Protein AF-A0AA43RH70-F1 (afdb_monomer_lite)

Sequence (107 aa):
MDNYFGKYVRGFAVNSEQAAKLMNADNIIGDIYKVKCEMVDGKHRAVVLNRFGETPVFFDSGTSREIAINQAKGFMTYAILTLVGFTTKRSEEEEDSSENYWAEFAV

Radius of gyration: 1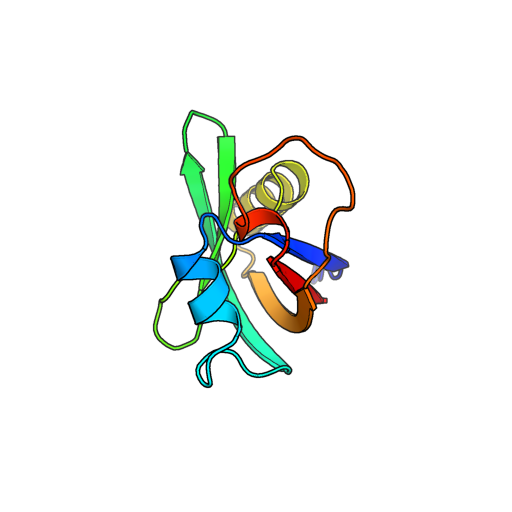4.1 Å; chains: 1; bounding box: 38×31×36 Å

Organism: NCBI:txid1944646

pLDDT: mean 83.48, std 12.98, range [43.19, 94.81]

Secondary structure (DSSP, 8-state):
-------EEEEE-SSHHHHHHHTSTTS-TT-EEEEEEEEETTEEEEEEE-TTS---EEE-HHHHHHHHHHHHTT---EEEEEEEEE-----S----TTTTEEEEEE-

Foldseek 3Di:
DPDDDKDKFKWFFPAVVLLVVCVDPQPDQFFKWWWDWDQDPNATKIFTAGPVRDTSTITDRVVSVVVVVCVVVVDTDMWGWHDWFFADPPDPDDPTRRRRTMTMTID

Structure (mmCIF, N/CA/C/O backbone):
data_AF-A0AA43RH70-F1
#
_entry.id   AF-A0AA43RH70-F1
#
loop_
_atom_site.group_PDB
_atom_site.id
_atom_site.type_symbol
_atom_site.label_atom_id
_atom_site.label_alt_id
_atom_site.label_comp_id
_atom_site.label_asym_id
_atom_site.label_entity_id
_atom_site.label_seq_id
_atom_site.pdbx_PDB_ins_code
_atom_site.Cartn_x
_atom_site.Cartn_y
_atom_site.Cartn_z
_atom_site.occupancy
_atom_site.B_iso_or_equiv
_atom_site.auth_seq_id
_atom_site.auth_comp_id
_atom_site.auth_asym_id
_atom_site.auth_atom_id
_atom_site.pdbx_PDB_model_num
ATOM 1 N N . MET A 1 1 ? -24.513 -5.128 12.518 1.00 43.19 1 MET A N 1
ATOM 2 C CA . MET A 1 1 ? -24.553 -4.562 11.157 1.00 43.19 1 MET A CA 1
ATOM 3 C C . MET A 1 1 ? -23.124 -4.632 10.679 1.00 43.19 1 MET A C 1
ATOM 5 O O . MET A 1 1 ? -22.288 -3.930 11.239 1.00 43.19 1 MET A O 1
ATOM 9 N N . ASP A 1 2 ? -22.824 -5.580 9.800 1.00 53.53 2 ASP A N 1
ATOM 10 C CA . ASP A 1 2 ? -21.456 -5.779 9.335 1.00 53.53 2 ASP A CA 1
ATOM 11 C C . ASP A 1 2 ? -21.148 -4.674 8.327 1.00 53.53 2 ASP A C 1
ATOM 13 O O . ASP A 1 2 ? -21.666 -4.653 7.211 1.00 53.53 2 ASP A O 1
ATOM 17 N N . ASN A 1 3 ? -20.390 -3.677 8.780 1.00 59.22 3 ASN A N 1
ATOM 18 C CA . ASN A 1 3 ? -19.974 -2.562 7.945 1.00 59.22 3 ASN A CA 1
ATOM 19 C C . ASN A 1 3 ? -18.797 -3.027 7.087 1.00 59.22 3 ASN A C 1
ATOM 21 O O . ASN A 1 3 ? -17.643 -2.921 7.496 1.00 59.22 3 ASN A O 1
ATOM 25 N N . TYR A 1 4 ? -19.103 -3.551 5.906 1.00 62.50 4 TYR A N 1
ATOM 26 C CA . TYR A 1 4 ? -18.114 -3.757 4.857 1.00 62.50 4 TYR A CA 1
ATOM 27 C C . TYR A 1 4 ? -17.975 -2.461 4.056 1.00 62.50 4 TYR A C 1
ATOM 29 O O . TYR A 1 4 ? -18.970 -1.905 3.590 1.00 62.50 4 TYR A O 1
ATOM 37 N N . PHE A 1 5 ? -16.745 -1.972 3.917 1.00 75.19 5 PHE A N 1
ATOM 38 C CA . PHE A 1 5 ? -16.402 -0.914 2.971 1.00 75.19 5 PHE A CA 1
ATOM 39 C C . PHE A 1 5 ? -15.534 -1.529 1.873 1.00 75.19 5 PHE A C 1
ATOM 41 O O . PHE A 1 5 ? -14.791 -2.467 2.148 1.00 75.19 5 PHE A O 1
ATOM 48 N N . GLY A 1 6 ? -15.697 -1.054 0.640 1.00 85.00 6 GLY A N 1
ATOM 49 C CA . GLY A 1 6 ? -14.997 -1.584 -0.524 1.00 85.00 6 GLY A CA 1
ATOM 50 C C . GLY A 1 6 ? -14.784 -0.488 -1.559 1.00 85.00 6 GLY A C 1
ATOM 51 O O . GLY A 1 6 ? -15.764 0.097 -2.026 1.00 85.00 6 GLY A O 1
ATOM 52 N N . LYS A 1 7 ? -13.535 -0.186 -1.915 1.00 91.31 7 LYS A N 1
ATOM 53 C CA . LYS A 1 7 ? -13.209 0.768 -2.987 1.00 91.31 7 LYS A CA 1
ATOM 54 C C . LYS A 1 7 ? -11.874 0.452 -3.659 1.00 91.31 7 LYS A C 1
ATOM 56 O O . LYS A 1 7 ? -10.981 -0.131 -3.055 1.00 91.31 7 LYS A O 1
ATOM 61 N N . TYR A 1 8 ? -11.725 0.900 -4.902 1.00 93.69 8 TYR A N 1
ATOM 62 C CA . TYR A 1 8 ? -10.430 0.904 -5.577 1.00 93.69 8 TYR A CA 1
ATOM 63 C C . TYR A 1 8 ? -9.638 2.143 -5.168 1.00 93.69 8 TYR A C 1
ATOM 65 O O . TYR A 1 8 ? -10.151 3.265 -5.203 1.00 93.69 8 TYR A O 1
ATOM 73 N N . VAL A 1 9 ? -8.392 1.933 -4.761 1.00 93.69 9 VAL A N 1
ATOM 74 C CA . VAL A 1 9 ? -7.495 2.974 -4.260 1.00 93.69 9 VAL A CA 1
ATOM 75 C C . VAL A 1 9 ? -6.165 2.843 -4.970 1.00 93.69 9 VAL A C 1
ATOM 77 O O . VAL A 1 9 ? -5.609 1.750 -5.061 1.00 93.69 9 VAL A O 1
ATOM 80 N N . ARG A 1 10 ? -5.625 3.970 -5.431 1.00 92.19 10 ARG A N 1
ATOM 81 C CA . ARG A 1 10 ? -4.249 4.019 -5.918 1.00 92.19 10 ARG A CA 1
ATOM 82 C C . ARG A 1 10 ? -3.298 4.322 -4.780 1.00 92.19 10 ARG A C 1
ATOM 84 O O . ARG A 1 10 ? -3.556 5.197 -3.956 1.00 92.19 10 ARG A O 1
ATOM 91 N N . GLY A 1 11 ? -2.177 3.627 -4.787 1.00 90.62 11 GLY A N 1
ATOM 92 C CA . GLY A 1 11 ? -1.031 3.986 -3.987 1.00 90.62 11 GLY A CA 1
ATOM 93 C C . GLY A 1 11 ? 0.209 4.190 -4.844 1.00 90.62 11 GLY A C 1
ATOM 94 O O . GLY A 1 11 ? 0.321 3.668 -5.956 1.00 90.62 11 GLY A O 1
ATOM 95 N N . PHE A 1 12 ? 1.137 4.958 -4.289 1.00 88.38 12 PHE A N 1
ATOM 96 C CA . PHE A 1 12 ? 2.371 5.360 -4.948 1.00 88.38 12 PHE A CA 1
ATOM 97 C C . PHE A 1 12 ? 3.586 4.877 -4.161 1.00 88.38 12 PHE A C 1
ATOM 99 O O . PHE A 1 12 ? 3.550 4.785 -2.925 1.00 88.38 12 PHE A O 1
ATOM 106 N N . ALA A 1 13 ? 4.655 4.564 -4.891 1.00 85.94 13 ALA A N 1
ATOM 107 C CA . ALA A 1 13 ? 5.961 4.330 -4.300 1.00 85.94 13 ALA A CA 1
ATOM 108 C C . ALA A 1 13 ? 6.568 5.654 -3.809 1.00 85.94 13 ALA A C 1
ATOM 110 O O . ALA A 1 13 ? 6.260 6.722 -4.325 1.00 85.94 13 ALA A O 1
ATOM 111 N N . VAL A 1 14 ? 7.427 5.585 -2.791 1.00 80.06 14 VAL A N 1
ATOM 112 C CA . VAL A 1 14 ? 8.067 6.786 -2.201 1.00 80.06 14 VAL A CA 1
ATOM 113 C C . VAL A 1 14 ? 9.304 7.210 -2.967 1.00 80.06 14 VAL A C 1
ATOM 115 O O . VAL A 1 14 ? 9.696 8.364 -2.908 1.00 80.06 14 VAL A O 1
ATOM 118 N N . ASN A 1 15 ? 9.972 6.244 -3.586 1.00 81.75 15 ASN A N 1
ATOM 119 C CA . ASN A 1 15 ? 11.203 6.438 -4.326 1.00 81.75 15 ASN A CA 1
ATOM 120 C C . ASN A 1 15 ? 11.358 5.300 -5.351 1.00 81.75 15 ASN A C 1
ATOM 122 O O . ASN A 1 15 ? 10.601 4.322 -5.346 1.00 81.75 15 ASN A O 1
ATOM 126 N N . SER A 1 16 ? 12.350 5.424 -6.230 1.00 80.00 16 SER A N 1
ATOM 127 C CA . SER A 1 16 ? 12.598 4.467 -7.313 1.00 80.00 16 SER A CA 1
ATOM 128 C C . SER A 1 16 ? 12.971 3.064 -6.822 1.00 80.00 16 SER A C 1
ATOM 130 O O . SER A 1 16 ? 12.688 2.082 -7.503 1.00 80.00 16 SER A O 1
ATOM 132 N N . GLU A 1 17 ? 13.575 2.944 -5.637 1.00 84.25 17 GLU A N 1
ATOM 133 C CA . GLU A 1 17 ? 13.900 1.642 -5.041 1.00 84.25 17 GLU A CA 1
ATOM 134 C C . GLU A 1 17 ? 12.622 0.889 -4.648 1.00 84.25 17 GLU A C 1
ATOM 136 O O . GLU A 1 17 ? 12.438 -0.270 -5.019 1.00 84.25 17 GLU A O 1
ATOM 141 N N . GLN A 1 18 ? 11.699 1.558 -3.952 1.00 84.88 18 GLN A N 1
ATOM 142 C CA . GLN A 1 18 ? 10.408 0.975 -3.577 1.00 84.88 18 GLN A CA 1
ATOM 143 C C . GLN A 1 18 ? 9.539 0.692 -4.807 1.00 84.88 18 GLN A C 1
ATOM 145 O O . GLN A 1 18 ? 8.837 -0.318 -4.855 1.00 84.88 18 GLN A O 1
ATOM 150 N N . ALA A 1 19 ? 9.642 1.534 -5.838 1.00 83.56 19 ALA A N 1
ATOM 151 C CA . ALA A 1 19 ? 9.001 1.293 -7.123 1.00 83.56 19 ALA A CA 1
ATOM 152 C C . ALA A 1 19 ? 9.511 0.009 -7.801 1.00 83.56 19 ALA A C 1
ATOM 154 O O . ALA A 1 19 ? 8.715 -0.771 -8.320 1.00 83.56 19 ALA A O 1
ATOM 155 N N . ALA A 1 20 ? 10.820 -0.259 -7.757 1.00 83.12 20 ALA A N 1
ATOM 156 C CA . ALA A 1 20 ? 11.383 -1.500 -8.286 1.00 83.12 20 ALA A CA 1
ATOM 157 C C . ALA A 1 20 ? 10.890 -2.732 -7.509 1.00 83.12 20 ALA A C 1
ATOM 159 O O . ALA A 1 20 ? 10.591 -3.761 -8.115 1.00 83.12 20 ALA A O 1
ATOM 160 N N . LYS A 1 21 ? 10.738 -2.617 -6.181 1.00 85.88 21 LYS A N 1
ATOM 161 C CA . LYS A 1 21 ? 10.160 -3.689 -5.353 1.00 85.88 21 LYS A CA 1
ATOM 162 C C . LYS A 1 21 ? 8.715 -3.985 -5.734 1.00 85.88 21 LYS A C 1
ATOM 164 O O . LYS A 1 21 ? 8.352 -5.148 -5.805 1.00 85.88 21 LYS A O 1
ATOM 169 N N . LEU A 1 22 ? 7.912 -2.974 -6.063 1.00 83.75 22 LEU A N 1
ATOM 170 C CA . LEU A 1 22 ? 6.528 -3.173 -6.510 1.00 83.75 22 LEU A CA 1
ATOM 171 C C . LEU A 1 22 ? 6.412 -4.061 -7.765 1.00 83.75 22 LEU A C 1
ATOM 173 O O . LEU A 1 22 ? 5.403 -4.733 -7.943 1.00 83.75 22 LEU A O 1
ATOM 177 N N . MET A 1 23 ? 7.441 -4.072 -8.617 1.00 82.56 23 MET A N 1
ATOM 178 C CA . MET A 1 23 ? 7.488 -4.830 -9.875 1.00 82.56 23 MET A CA 1
ATOM 179 C C . MET A 1 23 ? 8.124 -6.223 -9.739 1.00 82.56 23 MET A C 1
ATOM 181 O O . MET A 1 23 ? 8.282 -6.930 -10.736 1.00 82.56 23 MET A O 1
ATOM 185 N N . ASN A 1 24 ? 8.552 -6.615 -8.538 1.00 85.56 24 ASN A N 1
ATOM 186 C CA . ASN A 1 24 ? 9.234 -7.886 -8.327 1.00 85.56 24 ASN A CA 1
ATOM 187 C C . ASN A 1 24 ? 8.247 -9.057 -8.126 1.00 85.56 24 ASN A C 1
ATOM 189 O O . ASN A 1 24 ? 7.031 -8.887 -8.055 1.00 85.56 24 ASN A O 1
ATOM 193 N N . ALA A 1 25 ? 8.785 -10.272 -7.999 1.00 86.19 25 ALA A N 1
ATOM 194 C CA . ALA A 1 25 ? 7.990 -11.487 -7.812 1.00 86.19 25 ALA A CA 1
ATOM 195 C C . ALA A 1 25 ? 7.277 -11.588 -6.446 1.00 86.19 25 ALA A C 1
ATOM 197 O O . ALA A 1 25 ? 6.449 -12.480 -6.263 1.00 86.19 25 ALA A O 1
ATOM 198 N N . ASP A 1 26 ? 7.568 -10.692 -5.499 1.00 87.31 26 ASP A N 1
ATOM 199 C CA . ASP A 1 26 ? 6.953 -10.685 -4.167 1.00 87.31 26 ASP A CA 1
ATOM 200 C C . ASP A 1 26 ? 5.589 -9.980 -4.150 1.00 87.31 26 ASP A C 1
ATOM 202 O O . ASP A 1 26 ? 4.885 -10.039 -3.138 1.00 87.31 26 ASP A O 1
ATOM 206 N N . ASN A 1 27 ? 5.224 -9.313 -5.252 1.00 88.88 27 ASN A N 1
ATOM 207 C CA . ASN A 1 27 ? 3.999 -8.536 -5.404 1.00 88.88 27 ASN A CA 1
ATOM 208 C C . ASN A 1 27 ? 3.191 -9.047 -6.609 1.00 88.88 27 ASN A C 1
ATOM 210 O O . ASN A 1 27 ? 3.305 -8.538 -7.723 1.00 88.88 27 ASN A O 1
ATOM 214 N N . ILE A 1 28 ? 2.379 -10.086 -6.392 1.00 90.50 28 ILE A N 1
ATOM 215 C CA . ILE A 1 28 ? 1.589 -10.726 -7.453 1.00 90.50 28 ILE A CA 1
ATOM 216 C C . ILE A 1 28 ? 0.175 -10.138 -7.467 1.00 90.50 28 ILE A C 1
ATOM 218 O O . ILE A 1 28 ? -0.445 -9.953 -6.422 1.00 90.50 28 ILE A O 1
ATOM 222 N N . ILE A 1 29 ? -0.372 -9.867 -8.655 1.00 92.31 29 ILE A N 1
ATOM 223 C CA . ILE A 1 29 ? -1.776 -9.450 -8.792 1.00 92.31 29 ILE A CA 1
ATOM 224 C C . ILE A 1 29 ? -2.696 -10.489 -8.133 1.00 92.31 29 ILE A C 1
ATOM 226 O O . ILE A 1 29 ? -2.620 -11.680 -8.433 1.00 92.31 29 ILE A O 1
ATOM 230 N N . GLY A 1 30 ? -3.577 -10.029 -7.248 1.00 92.75 30 GLY A N 1
ATOM 231 C CA . GLY A 1 30 ? -4.445 -10.860 -6.415 1.00 92.75 30 GLY A CA 1
ATOM 232 C C . GLY A 1 30 ? -3.890 -11.156 -5.018 1.00 92.75 30 GLY A C 1
ATOM 233 O O . GLY A 1 30 ? -4.634 -11.677 -4.187 1.00 92.75 30 GLY A O 1
ATOM 234 N N . ASP A 1 31 ? -2.633 -10.806 -4.723 1.00 92.81 31 ASP A N 1
ATOM 235 C CA . ASP A 1 31 ? -2.080 -10.940 -3.374 1.00 92.81 31 ASP A CA 1
ATOM 236 C C . ASP A 1 31 ? -2.838 -10.051 -2.378 1.00 92.81 31 ASP A C 1
ATOM 238 O O . ASP A 1 31 ? -3.231 -8.918 -2.678 1.00 92.81 31 ASP A O 1
ATOM 242 N N . ILE A 1 32 ? -3.018 -10.581 -1.165 1.00 93.06 32 ILE A N 1
ATOM 243 C CA . ILE A 1 32 ? -3.657 -9.887 -0.047 1.00 93.06 32 ILE A CA 1
ATOM 244 C C . ILE A 1 32 ? -2.583 -9.229 0.814 1.00 93.06 32 ILE A C 1
ATOM 246 O O . ILE A 1 32 ? -1.674 -9.881 1.330 1.00 93.06 32 ILE A O 1
ATOM 250 N N . TYR A 1 33 ? -2.758 -7.938 1.036 1.00 93.50 33 TYR A N 1
ATOM 251 C CA . TYR A 1 33 ? -1.917 -7.090 1.854 1.00 93.50 33 TYR A CA 1
ATOM 252 C C . TYR A 1 33 ? -2.664 -6.682 3.118 1.00 93.50 33 TYR A C 1
ATOM 254 O O . TYR A 1 33 ? -3.889 -6.528 3.136 1.00 93.50 33 TYR A O 1
ATOM 262 N N . LYS A 1 34 ? -1.907 -6.462 4.191 1.00 93.06 34 LYS A N 1
ATOM 263 C CA . LYS A 1 34 ? -2.420 -5.793 5.389 1.00 93.06 34 LYS A CA 1
ATOM 264 C C . LYS A 1 34 ? -2.229 -4.295 5.230 1.00 93.06 34 LYS A C 1
ATOM 266 O O . LYS A 1 34 ? -1.195 -3.863 4.729 1.00 93.06 34 LYS A O 1
ATOM 271 N N . VAL A 1 35 ? -3.184 -3.504 5.709 1.00 92.50 35 VAL A N 1
ATOM 272 C CA . VAL A 1 35 ? -3.024 -2.049 5.747 1.00 92.50 35 VAL A CA 1
ATOM 273 C C . VAL A 1 35 ? -2.739 -1.604 7.173 1.00 92.50 35 VAL A C 1
ATOM 275 O O . VAL A 1 35 ? -3.484 -1.932 8.094 1.00 92.50 35 VAL A O 1
ATOM 278 N N . LYS A 1 36 ? -1.667 -0.840 7.367 1.00 90.56 36 LYS A N 1
ATOM 279 C CA . LYS A 1 36 ? -1.311 -0.236 8.653 1.00 90.56 36 LYS A CA 1
ATOM 280 C C . LYS A 1 36 ? -1.374 1.279 8.531 1.00 90.56 36 LYS A C 1
ATOM 282 O O . LYS A 1 36 ? -0.774 1.838 7.622 1.00 90.56 36 LYS A O 1
ATOM 287 N N . CYS A 1 37 ? -2.067 1.946 9.447 1.00 90.19 37 CYS A N 1
ATOM 288 C CA . CYS A 1 37 ? -2.019 3.402 9.533 1.00 90.19 37 CYS A CA 1
ATOM 289 C C . CYS A 1 37 ? -0.947 3.855 10.523 1.00 90.19 37 CYS A C 1
ATOM 291 O O . CYS A 1 37 ? -0.901 3.401 11.665 1.00 90.19 37 CYS A O 1
ATOM 293 N N . GLU A 1 38 ? -0.118 4.795 10.088 1.00 88.62 38 GLU A N 1
ATOM 294 C CA . GLU A 1 38 ? 0.894 5.461 10.903 1.00 88.62 38 GLU A CA 1
ATOM 295 C C . GLU A 1 38 ? 0.667 6.978 10.882 1.00 88.62 38 GLU A C 1
ATOM 297 O O . GLU A 1 38 ? -0.010 7.510 9.999 1.00 88.62 38 GLU A O 1
ATOM 302 N N . MET A 1 39 ? 1.198 7.682 11.881 1.00 84.69 39 MET A N 1
ATOM 303 C CA . MET A 1 39 ? 1.203 9.146 11.919 1.00 84.69 39 MET A CA 1
ATOM 304 C C . MET A 1 39 ? 2.581 9.637 11.492 1.00 84.69 39 MET A C 1
ATOM 306 O O . MET A 1 39 ? 3.565 9.369 12.176 1.00 84.69 39 MET A O 1
ATOM 310 N N . VAL A 1 40 ? 2.641 10.365 10.379 1.00 82.00 40 VAL A N 1
ATOM 311 C CA . VAL A 1 40 ? 3.869 10.974 9.850 1.00 82.00 40 VAL A CA 1
ATOM 312 C C . VAL A 1 40 ? 3.594 12.460 9.646 1.00 82.00 40 VAL A C 1
ATOM 314 O O . VAL A 1 40 ? 2.611 12.817 8.999 1.00 82.00 40 VAL A O 1
ATOM 317 N N . ASP A 1 41 ? 4.403 13.326 10.259 1.00 82.75 41 ASP A N 1
ATOM 318 C CA . ASP A 1 41 ? 4.263 14.792 10.194 1.00 82.75 41 ASP A CA 1
ATOM 319 C C . ASP A 1 41 ? 2.845 15.303 10.524 1.00 82.75 41 ASP A C 1
ATOM 321 O O . ASP A 1 41 ? 2.305 16.211 9.890 1.00 82.75 41 ASP A O 1
ATOM 325 N N . GLY A 1 42 ? 2.196 14.672 11.508 1.00 82.31 42 GLY A N 1
ATOM 326 C CA . GLY A 1 42 ? 0.837 15.016 11.939 1.00 82.31 42 GLY A CA 1
ATOM 327 C C . GLY A 1 42 ? -0.278 14.585 10.977 1.00 82.31 42 GLY A C 1
ATOM 328 O O . GLY A 1 42 ? -1.439 14.920 11.214 1.00 82.31 42 GLY A O 1
ATOM 329 N N . LYS A 1 43 ? 0.038 13.836 9.914 1.00 84.50 43 LYS A N 1
ATOM 330 C CA . LYS A 1 43 ? -0.932 13.283 8.960 1.00 84.50 43 LYS A CA 1
ATOM 331 C C . LYS A 1 43 ? -1.004 11.762 9.072 1.00 84.50 43 LYS A C 1
ATOM 333 O O . LYS A 1 43 ? 0.004 11.087 9.274 1.00 84.50 43 LYS A O 1
ATOM 338 N N . HIS A 1 44 ? -2.208 11.220 8.890 1.00 85.81 44 HIS A N 1
ATOM 339 C CA . HIS A 1 44 ? -2.391 9.780 8.745 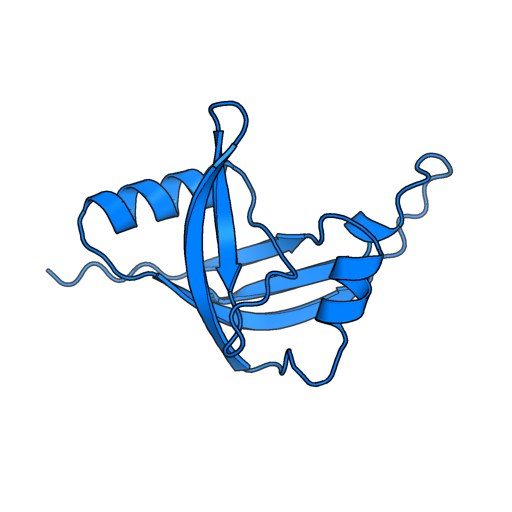1.00 85.81 44 HIS A CA 1
ATOM 340 C C . HIS A 1 44 ? -1.820 9.315 7.412 1.00 85.81 44 HIS A C 1
ATOM 342 O O . HIS A 1 44 ? -2.151 9.867 6.361 1.00 85.81 44 HIS A O 1
ATOM 348 N N . ARG A 1 45 ? -1.013 8.262 7.473 1.00 89.12 45 ARG A N 1
ATOM 349 C CA . ARG A 1 45 ? -0.400 7.612 6.327 1.00 89.12 45 ARG A CA 1
ATOM 350 C C . ARG A 1 45 ? -0.704 6.122 6.393 1.00 89.12 45 ARG A C 1
ATOM 352 O O . ARG A 1 45 ? -0.226 5.432 7.289 1.00 89.12 45 ARG A O 1
ATOM 359 N N . ALA A 1 46 ? -1.538 5.646 5.476 1.00 91.62 46 ALA A N 1
ATOM 360 C CA . ALA A 1 46 ? -1.837 4.232 5.331 1.00 91.62 46 ALA A CA 1
ATOM 361 C C . ALA A 1 46 ? -0.787 3.572 4.444 1.00 91.62 46 ALA A C 1
ATOM 363 O O . ALA A 1 46 ? -0.450 4.051 3.358 1.00 91.62 46 ALA A O 1
ATOM 364 N N . VAL A 1 47 ? -0.276 2.468 4.961 1.00 90.62 47 VAL A N 1
ATOM 365 C CA . VAL A 1 47 ? 0.863 1.730 4.451 1.00 90.62 47 VAL A CA 1
ATOM 366 C C . VAL A 1 47 ? 0.409 0.324 4.106 1.00 90.62 47 VAL A C 1
ATOM 368 O O . VAL A 1 47 ? -0.237 -0.334 4.926 1.00 90.62 47 VAL A O 1
ATOM 371 N N . VAL A 1 48 ? 0.742 -0.133 2.903 1.00 91.38 48 VAL A N 1
ATOM 372 C CA . VAL A 1 48 ? 0.350 -1.455 2.419 1.00 91.38 48 VAL A CA 1
ATOM 373 C C . VAL A 1 48 ? 1.510 -2.429 2.633 1.00 91.38 48 VAL A C 1
ATOM 375 O O . VAL A 1 48 ? 2.610 -2.207 2.133 1.00 91.38 48 VAL A O 1
ATOM 378 N N . LEU A 1 49 ? 1.268 -3.491 3.403 1.00 90.81 49 LEU A N 1
ATOM 379 C CA . LEU A 1 49 ? 2.269 -4.474 3.819 1.00 90.81 49 LEU A CA 1
ATOM 380 C C . LEU A 1 49 ? 2.022 -5.808 3.124 1.00 90.81 49 LEU A C 1
ATOM 382 O O . LEU A 1 49 ? 0.953 -6.407 3.300 1.00 90.81 49 LEU A O 1
ATOM 386 N N . ASN A 1 50 ? 3.008 -6.277 2.357 1.00 89.75 50 ASN A N 1
ATOM 387 C CA . ASN A 1 50 ? 2.937 -7.591 1.719 1.00 89.75 50 ASN A CA 1
ATOM 388 C C . ASN A 1 50 ? 3.100 -8.723 2.753 1.00 89.75 50 ASN A C 1
ATOM 390 O O . ASN A 1 50 ? 3.318 -8.493 3.948 1.00 89.75 50 ASN A O 1
ATOM 394 N N . ARG A 1 51 ? 3.028 -9.977 2.291 1.00 88.31 51 ARG A N 1
ATOM 395 C CA . ARG A 1 51 ? 3.196 -11.173 3.140 1.00 88.31 51 ARG A CA 1
ATOM 396 C C . ARG A 1 51 ? 4.547 -11.245 3.872 1.00 88.31 51 ARG A C 1
ATOM 398 O O . ARG A 1 51 ? 4.642 -11.933 4.884 1.00 88.31 51 ARG A O 1
ATOM 405 N N . PHE A 1 52 ? 5.564 -10.545 3.371 1.00 88.94 52 PHE A N 1
ATOM 406 C CA . PHE A 1 52 ? 6.915 -10.486 3.931 1.00 88.94 52 PHE A CA 1
ATOM 407 C C . PHE A 1 52 ? 7.114 -9.293 4.880 1.00 88.94 52 PHE A C 1
ATOM 409 O O . PHE A 1 52 ? 8.181 -9.146 5.468 1.00 88.94 52 PHE A O 1
ATOM 416 N N . GLY A 1 53 ? 6.086 -8.456 5.066 1.00 82.06 53 GLY A N 1
ATOM 417 C CA . GLY A 1 53 ? 6.156 -7.252 5.894 1.00 82.06 53 GLY A CA 1
ATOM 418 C C . GLY A 1 53 ? 6.870 -6.076 5.225 1.00 82.06 53 GLY A C 1
ATOM 419 O O . GLY A 1 53 ? 7.118 -5.070 5.887 1.00 82.06 53 GLY A O 1
ATOM 420 N N . GLU A 1 54 ? 7.183 -6.173 3.932 1.00 79.75 54 GLU A N 1
ATOM 421 C CA . GLU A 1 54 ? 7.765 -5.072 3.171 1.00 79.75 54 GLU A CA 1
ATOM 422 C C . GLU A 1 54 ? 6.690 -4.112 2.653 1.00 79.75 54 GLU A C 1
ATOM 424 O O . GLU A 1 54 ? 5.538 -4.488 2.412 1.00 79.75 54 GLU A O 1
ATOM 429 N N . THR A 1 55 ? 7.092 -2.850 2.495 1.00 72.88 55 THR A N 1
ATOM 430 C CA . THR A 1 55 ? 6.221 -1.729 2.132 1.00 72.88 55 THR A CA 1
ATOM 431 C C . THR A 1 55 ? 6.670 -1.091 0.821 1.00 72.88 55 THR A C 1
ATOM 433 O O . THR A 1 55 ? 7.555 -0.234 0.850 1.00 72.88 55 THR A O 1
ATOM 436 N N . PRO A 1 56 ? 6.046 -1.416 -0.317 1.00 76.00 56 PRO A N 1
ATOM 437 C CA . PRO A 1 56 ? 6.356 -0.716 -1.556 1.00 76.00 56 PRO A CA 1
ATOM 438 C C . PRO A 1 56 ? 5.507 0.552 -1.753 1.00 76.00 56 PRO A C 1
ATOM 440 O O . PRO A 1 56 ? 5.891 1.414 -2.540 1.00 76.00 56 PRO A O 1
ATOM 443 N N . VAL A 1 57 ? 4.349 0.681 -1.082 1.00 87.62 57 VAL A N 1
ATOM 444 C CA . VAL A 1 57 ? 3.289 1.616 -1.501 1.00 87.62 57 VAL A CA 1
ATOM 445 C C . VAL A 1 57 ? 2.527 2.268 -0.337 1.00 87.62 57 VAL A C 1
ATOM 447 O O . VAL A 1 57 ? 2.254 1.643 0.691 1.00 87.62 57 VAL A O 1
ATOM 450 N N . PHE A 1 58 ? 2.131 3.530 -0.545 1.00 90.31 58 PHE A N 1
ATOM 451 C CA . PHE A 1 58 ? 1.338 4.339 0.382 1.00 90.31 58 PHE A CA 1
ATOM 452 C C . PHE A 1 58 ? 0.069 4.879 -0.274 1.00 90.31 58 PHE A C 1
ATOM 454 O O . PHE A 1 58 ? 0.086 5.238 -1.452 1.00 90.31 58 PHE A O 1
ATOM 461 N N . PHE A 1 59 ? -1.011 4.986 0.501 1.00 91.62 59 PHE A N 1
ATOM 462 C CA . PHE A 1 59 ? -2.251 5.625 0.053 1.00 91.62 59 PHE A CA 1
ATOM 463 C C . PHE A 1 59 ? -2.255 7.134 0.306 1.00 91.62 59 PHE A C 1
ATOM 465 O O . PHE A 1 59 ? -1.517 7.655 1.145 1.00 91.62 59 PHE A O 1
ATOM 472 N N . ASP A 1 60 ? -3.138 7.836 -0.404 1.00 89.56 60 ASP A N 1
ATOM 473 C CA . ASP A 1 60 ? -3.368 9.265 -0.218 1.00 89.56 60 ASP A CA 1
ATOM 474 C C . ASP A 1 60 ? -3.891 9.590 1.196 1.00 89.56 60 ASP A C 1
ATOM 476 O O . ASP A 1 60 ? -4.388 8.727 1.928 1.00 89.56 60 ASP A O 1
ATOM 480 N N . SER A 1 61 ? -3.798 10.859 1.598 1.00 88.75 61 SER A N 1
ATOM 481 C CA . SER A 1 61 ? -4.161 11.284 2.959 1.00 88.75 61 SER A CA 1
ATOM 482 C C . SER A 1 61 ? -5.655 11.143 3.286 1.00 88.75 61 SER A C 1
ATOM 484 O O . SER A 1 61 ? -6.002 10.881 4.441 1.00 88.75 61 SER A O 1
ATOM 486 N N . GLY A 1 62 ? -6.542 11.279 2.295 1.00 90.06 62 GLY A N 1
ATOM 487 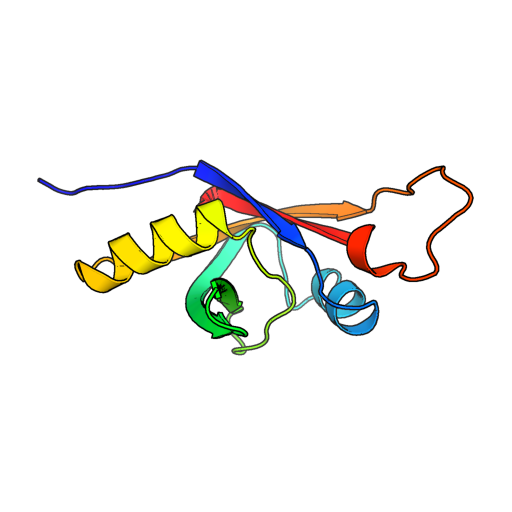C CA . GLY A 1 62 ? -7.983 11.112 2.471 1.00 90.06 62 GLY A CA 1
ATOM 488 C C . GLY A 1 62 ? -8.332 9.657 2.755 1.00 90.06 62 GLY A C 1
ATOM 489 O O . GLY A 1 62 ? -8.957 9.354 3.774 1.00 90.06 62 GLY A O 1
ATOM 490 N N . THR A 1 63 ? -7.840 8.746 1.913 1.00 91.50 63 THR A N 1
ATOM 491 C CA . THR A 1 63 ? -8.015 7.305 2.126 1.00 91.50 63 THR A CA 1
ATOM 492 C C . THR A 1 63 ? -7.340 6.833 3.409 1.00 91.50 63 THR A C 1
ATOM 494 O O . THR A 1 63 ? -7.928 6.072 4.176 1.00 91.50 63 THR A O 1
ATOM 497 N N . SER A 1 64 ? -6.143 7.340 3.705 1.00 92.25 64 SER A N 1
ATOM 498 C CA . SER A 1 64 ? -5.417 7.001 4.931 1.00 92.25 64 SER A CA 1
ATOM 499 C C . SER A 1 64 ? -6.199 7.364 6.191 1.00 92.25 64 SER A C 1
ATOM 501 O O . SER A 1 64 ? -6.254 6.585 7.144 1.00 92.25 64 SER A O 1
ATOM 503 N N . ARG A 1 65 ? -6.844 8.536 6.200 1.00 91.44 65 ARG A N 1
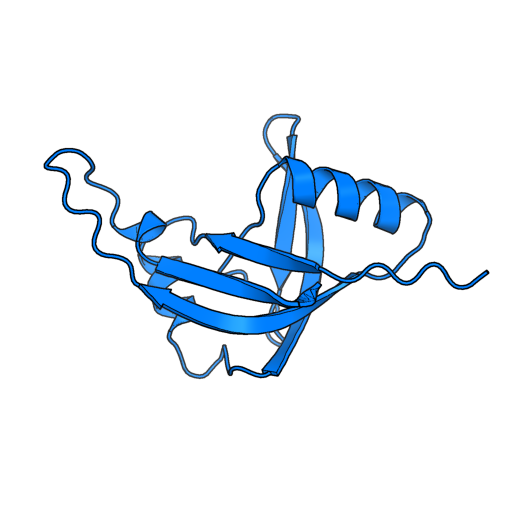ATOM 504 C CA . ARG A 1 65 ? -7.687 8.975 7.314 1.00 91.44 65 ARG A CA 1
ATOM 505 C C . ARG A 1 65 ? -8.918 8.089 7.485 1.00 91.44 65 ARG A C 1
ATOM 507 O O . ARG A 1 65 ? -9.259 7.746 8.614 1.00 91.44 65 ARG A O 1
ATOM 514 N N . GLU A 1 66 ? -9.585 7.727 6.395 1.00 91.38 66 GLU A N 1
ATOM 515 C CA . GLU A 1 66 ? -10.755 6.844 6.438 1.00 91.38 66 GLU A CA 1
ATOM 516 C C . GLU A 1 66 ? -10.399 5.469 7.023 1.00 91.38 66 GLU A C 1
ATOM 518 O O . GLU A 1 66 ? -11.057 4.998 7.953 1.00 91.38 66 GLU A O 1
ATOM 523 N N . ILE A 1 67 ? -9.296 4.876 6.554 1.00 91.88 67 ILE A N 1
ATOM 524 C CA . ILE A 1 67 ? -8.789 3.598 7.065 1.00 91.88 67 ILE A CA 1
ATOM 525 C C . ILE A 1 67 ? -8.415 3.722 8.544 1.00 91.88 67 ILE A C 1
ATOM 527 O O . ILE A 1 67 ? -8.791 2.862 9.337 1.00 91.88 67 ILE A O 1
ATOM 531 N N . ALA A 1 68 ? -7.755 4.811 8.953 1.00 91.81 68 ALA A N 1
ATOM 532 C CA . ALA A 1 68 ? -7.416 5.043 10.358 1.00 91.81 68 ALA A CA 1
ATOM 533 C C . ALA A 1 68 ? -8.665 5.109 11.257 1.00 91.81 68 ALA A C 1
ATOM 535 O O . ALA A 1 68 ? -8.680 4.526 12.340 1.00 91.81 68 ALA A O 1
ATOM 536 N N . ILE A 1 69 ? -9.736 5.767 10.800 1.00 91.62 69 ILE A N 1
ATOM 537 C CA . ILE A 1 69 ? -11.013 5.825 11.526 1.00 91.62 69 ILE A CA 1
ATOM 538 C C . ILE A 1 69 ? -11.640 4.429 11.637 1.00 91.62 69 ILE A C 1
ATOM 540 O O . ILE A 1 69 ? -12.149 4.075 12.700 1.00 91.62 69 ILE A O 1
ATOM 544 N N . ASN A 1 70 ? -11.611 3.628 10.570 1.00 89.75 70 ASN A N 1
ATOM 545 C CA . ASN A 1 70 ? -12.160 2.271 10.591 1.00 89.75 70 ASN A CA 1
ATOM 546 C C . ASN A 1 70 ? -11.354 1.345 11.514 1.00 89.75 70 ASN A C 1
ATOM 548 O O . ASN A 1 70 ? -11.946 0.620 12.314 1.00 89.75 70 ASN A O 1
ATOM 552 N N . GLN A 1 71 ? -10.025 1.441 11.497 1.00 91.06 71 GLN A N 1
ATOM 553 C CA . GLN A 1 71 ? -9.157 0.713 12.425 1.00 91.06 71 GLN A CA 1
ATOM 554 C C . GLN A 1 71 ? -9.400 1.119 13.883 1.00 91.06 71 GLN A C 1
ATOM 556 O O . GLN A 1 71 ? -9.496 0.253 14.749 1.00 91.06 71 GLN A O 1
ATOM 561 N N . ALA A 1 72 ? -9.594 2.413 14.163 1.00 90.81 72 ALA A N 1
ATOM 562 C CA . ALA A 1 72 ? -9.931 2.897 15.504 1.00 90.81 72 ALA A CA 1
ATOM 563 C C . ALA A 1 72 ? -11.288 2.373 16.016 1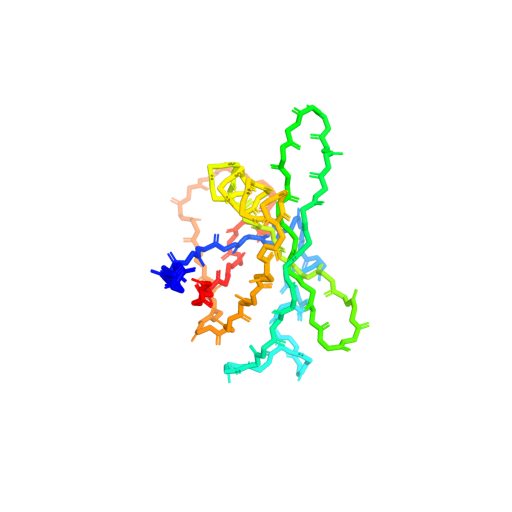.00 90.81 72 ALA A C 1
ATOM 565 O O . ALA A 1 72 ? -11.483 2.238 17.222 1.00 90.81 72 ALA A O 1
ATOM 566 N N . LYS A 1 73 ? -12.217 2.038 15.112 1.00 90.62 73 LYS A N 1
ATOM 567 C CA . LYS A 1 73 ? -13.490 1.367 15.437 1.00 90.62 73 LYS A CA 1
ATOM 568 C C . LYS A 1 73 ? -13.344 -0.148 15.6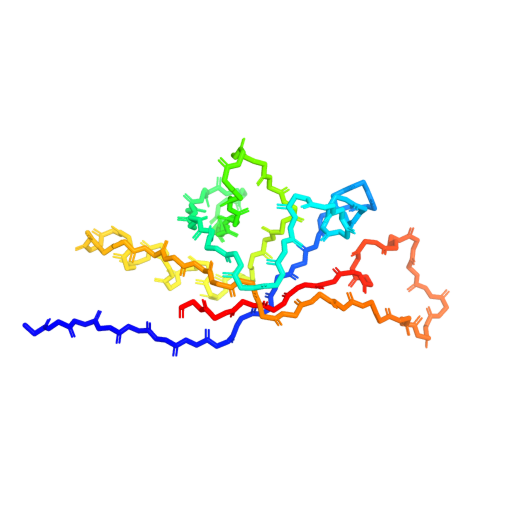46 1.00 90.62 73 LYS A C 1
ATOM 570 O O . LYS A 1 73 ? -14.335 -0.803 15.952 1.00 90.62 73 LYS A O 1
ATOM 575 N N . GLY A 1 74 ? -12.142 -0.701 15.479 1.00 90.50 74 GLY A N 1
ATOM 576 C CA . GLY A 1 74 ? -11.855 -2.129 15.618 1.00 90.50 74 GLY A CA 1
ATOM 577 C C . GLY A 1 74 ? -12.006 -2.940 14.329 1.00 90.50 74 GLY A C 1
ATOM 578 O O . GLY A 1 74 ? -11.955 -4.167 14.388 1.00 90.50 74 GLY A O 1
ATOM 579 N N . PHE A 1 75 ? -12.184 -2.297 13.169 1.00 89.81 75 PHE A N 1
ATOM 580 C CA . PHE A 1 75 ? -12.245 -3.010 11.893 1.00 89.81 75 PHE A CA 1
ATOM 581 C C . PHE A 1 75 ? -10.848 -3.356 11.370 1.00 89.81 75 PHE A C 1
ATOM 583 O O . PHE A 1 75 ? -9.911 -2.562 11.454 1.00 89.81 75 PHE A O 1
ATOM 590 N N . MET A 1 76 ? -10.729 -4.543 10.776 1.00 89.19 76 MET A N 1
ATOM 591 C CA . MET A 1 76 ? -9.548 -4.952 10.018 1.00 89.19 76 MET A CA 1
ATOM 592 C C . MET A 1 76 ? -9.660 -4.433 8.583 1.00 89.19 76 MET A C 1
ATOM 594 O O . MET A 1 76 ? -10.726 -4.516 7.978 1.00 89.19 76 MET A O 1
ATOM 598 N N . THR A 1 77 ? -8.554 -3.947 8.024 1.00 91.12 77 THR A N 1
ATOM 599 C CA . THR A 1 77 ? -8.479 -3.521 6.621 1.00 91.12 77 THR A CA 1
ATOM 600 C C . THR A 1 77 ? -7.458 -4.366 5.878 1.00 91.12 77 THR A C 1
ATOM 602 O O . THR A 1 77 ? -6.300 -4.470 6.294 1.00 91.12 77 THR A O 1
ATOM 605 N N . TYR A 1 78 ? -7.897 -4.935 4.762 1.00 93.00 78 TYR A N 1
ATOM 606 C CA . TYR A 1 78 ? -7.065 -5.672 3.822 1.00 93.00 78 TYR A CA 1
ATOM 607 C C . TYR A 1 78 ? -7.087 -4.952 2.480 1.00 93.00 78 TYR A C 1
ATOM 609 O O . TYR A 1 78 ? -8.036 -4.241 2.182 1.00 93.00 78 TYR A O 1
ATOM 617 N N . ALA A 1 79 ? -6.034 -5.123 1.695 1.00 93.31 79 ALA A N 1
ATOM 618 C CA . ALA A 1 79 ? -5.937 -4.578 0.352 1.00 93.31 79 ALA A CA 1
ATOM 619 C C . ALA A 1 79 ? -5.551 -5.709 -0.599 1.00 93.31 79 ALA A C 1
ATOM 621 O O . ALA A 1 79 ? -4.617 -6.451 -0.316 1.00 93.31 79 ALA A O 1
ATOM 622 N N . ILE A 1 80 ? -6.259 -5.864 -1.709 1.00 94.25 80 ILE A N 1
ATOM 623 C CA . ILE A 1 80 ? -5.943 -6.849 -2.744 1.00 94.25 80 ILE A CA 1
ATOM 624 C C . ILE A 1 80 ? -5.288 -6.102 -3.892 1.00 94.25 80 ILE A C 1
ATOM 626 O O . ILE A 1 80 ? -5.896 -5.176 -4.424 1.00 94.25 80 ILE A O 1
ATOM 630 N N . LEU A 1 81 ? -4.070 -6.482 -4.275 1.00 94.00 81 LEU A N 1
ATOM 631 C CA . LEU A 1 81 ? -3.386 -5.858 -5.408 1.00 94.00 81 LEU A CA 1
ATOM 632 C C . LEU A 1 81 ? -4.135 -6.182 -6.707 1.00 94.00 81 LEU A C 1
ATOM 634 O O . LEU A 1 81 ? -4.279 -7.350 -7.058 1.00 94.00 81 LEU A O 1
ATOM 638 N N . THR A 1 82 ? -4.616 -5.170 -7.426 1.00 94.19 82 THR A N 1
ATOM 639 C CA . THR A 1 82 ? -5.418 -5.358 -8.649 1.00 94.19 82 THR A CA 1
ATOM 640 C C . THR A 1 82 ? -4.627 -5.046 -9.906 1.00 94.19 82 THR A C 1
ATOM 642 O O . THR A 1 82 ? -4.813 -5.702 -10.930 1.00 94.19 82 THR A O 1
ATOM 645 N N . LEU A 1 83 ? -3.737 -4.059 -9.834 1.00 92.19 83 LEU A N 1
ATOM 646 C CA . LEU A 1 83 ? -2.948 -3.599 -10.967 1.00 92.19 83 LEU A CA 1
ATOM 647 C C . LEU A 1 83 ? -1.647 -2.969 -10.480 1.00 92.19 83 LEU A C 1
ATOM 649 O O . LEU A 1 83 ? -1.638 -2.242 -9.491 1.00 92.19 83 LEU A O 1
ATOM 653 N N . VAL A 1 84 ? -0.572 -3.185 -11.231 1.00 90.19 84 VAL A N 1
ATOM 654 C CA . VAL A 1 84 ? 0.659 -2.399 -11.132 1.00 90.19 84 VAL A CA 1
ATOM 655 C C . VAL A 1 84 ? 0.851 -1.676 -12.459 1.00 90.19 84 VAL A C 1
ATOM 657 O O . VAL A 1 84 ? 0.712 -2.277 -13.525 1.00 90.19 84 VAL A O 1
ATOM 660 N N . GLY A 1 85 ? 1.123 -0.378 -12.396 1.00 87.88 85 GLY A N 1
ATOM 661 C CA . GLY A 1 85 ? 1.216 0.492 -13.555 1.00 87.88 85 GLY A CA 1
ATOM 662 C C . GLY A 1 85 ? 2.457 1.372 -13.527 1.00 87.88 85 GLY A C 1
ATOM 663 O O . GLY A 1 85 ? 2.987 1.724 -12.473 1.00 87.88 85 GLY A O 1
ATOM 664 N N . PHE A 1 86 ? 2.895 1.747 -14.725 1.00 85.62 86 PHE A N 1
ATOM 665 C CA . PHE A 1 86 ? 3.895 2.781 -14.941 1.00 85.62 86 PHE A CA 1
ATOM 666 C C . PHE A 1 86 ? 3.326 3.827 -15.897 1.00 85.62 86 PHE A C 1
ATOM 668 O O . PHE A 1 86 ? 2.840 3.488 -16.977 1.00 85.62 86 PHE A O 1
ATOM 675 N N . THR A 1 87 ? 3.382 5.093 -15.503 1.00 84.12 87 THR A N 1
ATOM 676 C CA . THR A 1 87 ? 2.938 6.224 -16.314 1.00 84.12 87 THR A CA 1
ATOM 677 C C . THR A 1 87 ? 4.130 7.121 -16.582 1.00 84.12 87 THR A C 1
ATOM 679 O O . THR A 1 87 ? 4.659 7.736 -15.667 1.00 84.12 87 THR A O 1
ATOM 682 N N . THR A 1 88 ? 4.529 7.266 -17.841 1.00 74.19 88 THR A N 1
ATOM 683 C CA . THR A 1 88 ? 5.484 8.306 -18.230 1.00 74.19 88 THR A CA 1
ATOM 684 C C . THR A 1 88 ? 4.774 9.662 -18.199 1.00 74.19 88 THR A C 1
ATOM 686 O O . THR A 1 88 ? 4.038 9.982 -19.139 1.00 74.19 88 THR A O 1
ATOM 689 N N . LYS A 1 89 ? 4.952 10.474 -17.147 1.00 60.81 89 LYS A N 1
ATOM 690 C CA . LYS A 1 89 ? 4.581 11.898 -17.218 1.00 60.81 89 LYS A CA 1
ATOM 691 C C . LYS A 1 89 ? 5.416 12.547 -18.333 1.00 60.81 89 LYS A C 1
ATOM 693 O O . LYS A 1 89 ? 6.641 12.549 -18.285 1.00 60.81 89 LYS A O 1
ATOM 698 N N . ARG A 1 90 ? 4.758 13.071 -19.372 1.00 45.28 90 ARG A N 1
ATOM 699 C CA . ARG A 1 90 ? 5.388 13.907 -20.406 1.00 45.28 90 ARG A CA 1
ATOM 700 C C . ARG A 1 90 ? 5.319 15.363 -19.939 1.00 45.28 90 ARG A C 1
ATOM 702 O O . ARG A 1 90 ? 4.487 16.119 -20.425 1.00 45.28 90 ARG A O 1
ATOM 709 N N . SER A 1 91 ? 6.135 15.733 -18.962 1.00 44.66 91 SER A N 1
ATOM 710 C CA . SER A 1 91 ? 6.331 17.125 -18.542 1.00 44.66 91 SER A CA 1
ATOM 711 C C . SER A 1 91 ? 7.776 17.288 -18.090 1.00 44.66 91 SER A C 1
ATOM 713 O O . SER A 1 91 ? 8.272 16.476 -17.320 1.00 44.66 91 SER A O 1
ATOM 715 N N . GLU A 1 92 ? 8.457 18.290 -18.638 1.00 50.25 92 GLU A N 1
ATOM 716 C CA . GLU A 1 92 ? 9.916 18.498 -18.617 1.00 50.25 92 GLU A CA 1
ATOM 717 C C . GLU A 1 92 ? 10.498 18.903 -17.248 1.00 50.25 92 GLU A C 1
ATOM 719 O O . GLU A 1 92 ? 11.642 19.333 -17.161 1.00 50.25 92 GLU A O 1
ATOM 724 N N . GLU A 1 93 ? 9.747 18.737 -16.167 1.00 52.03 93 GLU A N 1
ATOM 725 C CA . GLU A 1 93 ? 10.138 19.127 -14.818 1.00 52.03 93 GLU A CA 1
ATOM 726 C C . GLU A 1 93 ? 9.665 18.026 -13.865 1.00 52.03 93 GLU A C 1
ATOM 728 O O . GLU A 1 93 ? 8.465 17.903 -13.651 1.00 52.03 93 GLU A O 1
ATOM 733 N N . GLU A 1 94 ? 10.586 17.172 -13.397 1.00 49.47 94 GLU A N 1
ATOM 734 C CA . GLU A 1 94 ? 10.617 16.522 -12.067 1.00 49.47 94 GLU A CA 1
ATOM 735 C C . GLU A 1 94 ? 11.547 15.288 -12.087 1.00 49.47 94 GLU A C 1
ATOM 737 O O . GLU A 1 94 ? 11.325 14.304 -12.790 1.00 49.47 94 GLU A O 1
ATOM 742 N N . GLU A 1 95 ? 12.625 15.369 -11.299 1.00 50.56 95 GLU A N 1
ATOM 743 C CA . GLU A 1 95 ? 13.735 14.405 -11.186 1.00 50.56 95 GLU A CA 1
ATOM 744 C C . GLU A 1 95 ? 13.408 13.128 -10.384 1.00 50.56 95 GLU A C 1
ATOM 746 O O . GLU A 1 95 ? 14.274 12.263 -10.248 1.00 50.56 95 GLU A O 1
ATOM 751 N N . ASP A 1 96 ? 12.185 12.957 -9.871 1.00 54.22 96 ASP A N 1
ATOM 752 C CA . ASP A 1 96 ? 11.827 11.777 -9.075 1.00 54.22 96 ASP A CA 1
ATOM 753 C C . ASP A 1 96 ? 10.938 10.803 -9.863 1.00 54.22 96 ASP A C 1
ATOM 755 O O . ASP A 1 96 ? 9.713 10.906 -9.918 1.00 54.22 96 ASP A O 1
ATOM 759 N N . SER A 1 97 ? 11.573 9.809 -10.490 1.00 59.97 97 SER A N 1
ATOM 760 C CA . SER A 1 97 ? 10.903 8.783 -11.303 1.00 59.97 97 SER A CA 1
ATOM 761 C C . SER A 1 97 ? 9.956 7.859 -10.522 1.00 59.97 97 SER A C 1
ATOM 763 O O . SER A 1 97 ? 9.357 6.964 -11.121 1.00 59.97 97 SER A O 1
ATOM 765 N N . SER A 1 98 ? 9.841 8.022 -9.204 1.00 60.53 98 SER A N 1
ATOM 766 C CA . SER A 1 98 ? 9.064 7.150 -8.325 1.00 60.53 98 SER A CA 1
ATOM 767 C C . SER A 1 98 ? 7.553 7.326 -8.438 1.00 60.53 98 SER A C 1
ATOM 769 O O . SER A 1 98 ? 6.837 6.326 -8.424 1.00 60.53 98 SER A O 1
ATOM 771 N N . GLU A 1 99 ? 7.064 8.549 -8.664 1.00 63.97 99 GLU A N 1
ATOM 772 C CA . GLU A 1 99 ? 5.631 8.824 -8.862 1.00 63.97 99 GLU A CA 1
ATOM 773 C C . GLU A 1 99 ? 5.070 8.211 -10.150 1.00 63.97 99 GLU A C 1
ATOM 775 O O . GLU A 1 99 ? 3.859 8.023 -10.294 1.00 63.97 99 GLU A O 1
ATOM 780 N N . ASN A 1 100 ? 5.948 7.888 -11.099 1.00 78.69 100 ASN A N 1
ATOM 781 C CA . ASN A 1 100 ? 5.554 7.227 -12.333 1.00 78.69 100 ASN A CA 1
ATOM 782 C C . ASN A 1 100 ? 5.111 5.783 -12.076 1.00 78.69 100 ASN A C 1
ATOM 784 O O . ASN A 1 100 ? 4.350 5.243 -12.876 1.00 78.69 100 ASN A O 1
ATOM 788 N N . TYR A 1 101 ? 5.545 5.164 -10.973 1.00 85.56 101 TYR A N 1
ATOM 789 C CA . TYR A 1 101 ? 5.147 3.817 -10.582 1.00 85.56 101 TYR A CA 1
ATOM 790 C C . TYR A 1 101 ? 4.028 3.860 -9.545 1.00 85.56 101 TYR A C 1
ATOM 792 O O . TYR A 1 101 ? 4.142 4.465 -8.478 1.00 85.56 101 TYR A O 1
ATOM 800 N N . TRP A 1 102 ? 2.939 3.167 -9.851 1.00 89.50 102 TRP A N 1
ATOM 801 C CA . TRP A 1 102 ? 1.756 3.126 -9.004 1.00 89.50 102 TRP A CA 1
ATOM 802 C C . TRP A 1 102 ? 1.157 1.727 -8.985 1.00 89.50 102 TRP A C 1
ATOM 804 O O . TRP A 1 102 ? 1.352 0.925 -9.898 1.00 89.50 102 TRP A O 1
ATOM 814 N N . ALA A 1 103 ? 0.396 1.444 -7.938 1.00 91.94 103 ALA A N 1
ATOM 815 C CA . ALA A 1 103 ? -0.428 0.252 -7.860 1.00 91.94 103 ALA A CA 1
ATOM 816 C C . ALA A 1 103 ? -1.848 0.624 -7.466 1.00 91.94 103 ALA A C 1
ATOM 818 O O . ALA A 1 103 ? -2.082 1.582 -6.729 1.00 91.94 103 ALA A O 1
ATOM 819 N N . GLU A 1 104 ? -2.799 -0.144 -7.969 1.00 94.25 104 GLU A N 1
ATOM 820 C CA . GLU A 1 104 ? -4.185 -0.080 -7.549 1.00 94.25 104 GLU A CA 1
ATOM 821 C C . GLU A 1 104 ? -4.504 -1.280 -6.669 1.00 94.25 104 GLU A C 1
ATOM 823 O O . GLU A 1 104 ? -4.031 -2.396 -6.901 1.00 94.25 104 GLU A O 1
ATOM 828 N N . PHE A 1 105 ? -5.297 -1.021 -5.639 1.00 94.56 105 PHE A N 1
ATOM 829 C CA . PHE A 1 105 ? -5.736 -2.014 -4.682 1.00 94.56 105 PHE A CA 1
ATOM 830 C C . PHE A 1 105 ? -7.248 -1.943 -4.521 1.00 94.56 105 PHE A C 1
ATOM 832 O O . PHE A 1 105 ? -7.811 -0.851 -4.440 1.00 94.56 105 PHE A O 1
ATOM 839 N N . ALA A 1 106 ? -7.893 -3.100 -4.411 1.00 94.81 106 ALA A N 1
ATOM 840 C CA . ALA A 1 106 ? -9.234 -3.196 -3.852 1.00 94.81 106 ALA A CA 1
ATOM 841 C C . ALA A 1 106 ? -9.108 -3.271 -2.325 1.00 94.81 106 ALA A C 1
ATOM 843 O O . ALA A 1 106 ? -8.525 -4.226 -1.807 1.00 94.81 106 ALA A O 1
ATOM 844 N N . VAL A 1 107 ? -9.601 -2.247 -1.630 1.00 90.56 107 VAL A N 1
ATOM 845 C CA . VAL A 1 107 ? -9.542 -2.092 -0.166 1.00 90.56 107 VAL A CA 1
ATOM 846 C C . VAL A 1 107 ? -10.931 -2.217 0.422 1.00 90.56 107 VAL A C 1
ATOM 848 O O . VAL A 1 107 ? -11.829 -1.543 -0.135 1.00 90.56 107 VAL A O 1
#